Protein AF-A0A4P6KD27-F1 (afdb_monomer)

Secondary structure (DSSP, 8-state):
-HHHHHHHHH-S-EEEEEE-TTS-EEEEEEPPPP------------------------PPP-B----SPPTT--EEEEE-----PPPTTS-------TT--S---EEEEEETTT--EEEEE-B-

Solvent-accessible surface area (backbone atoms only — not comparable to full-atom values): 8599 Å² total; per-residue (Å²): 106,76,67,55,54,54,14,56,73,66,70,40,72,43,82,45,76,48,73,47,97,89,68,51,73,49,76,49,74,49,66,46,83,79,86,79,88,82,89,88,90,81,89,87,88,84,90,76,87,74,77,79,69,73,77,67,81,73,72,79,85,63,56,76,80,88,78,86,66,61,90,91,57,58,66,50,80,42,71,53,74,76,87,80,77,63,46,98,87,68,50,74,88,84,88,81,66,92,81,61,83,72,79,69,51,33,30,39,39,36,26,72,81,74,65,39,73,46,82,37,65,50,45,123

Radius of gyration: 24.42 Å; Cα contacts (8 Å, |Δi|>4): 137; chains: 1; bounding box: 51×56×42 Å

Mean predicted aligned error: 17.53 Å

Nearest PDB structures (foldseek):
  4k15-assembly1_A-2  TM=1.697E-01  e=4.032E+00  Listeria monocytogenes EGD-e

pLDDT: mean 76.5, std 18.31, range [34.47, 96.56]

Structure (mmCIF, N/CA/C/O backbone):
data_AF-A0A4P6KD27-F1
#
_entry.id   AF-A0A4P6KD27-F1
#
loop_
_atom_site.group_PDB
_atom_site.id
_atom_site.type_symbol
_atom_site.label_atom_id
_atom_site.label_alt_id
_atom_site.label_comp_id
_atom_site.label_asym_id
_atom_site.label_entity_id
_atom_site.label_seq_id
_atom_site.pdbx_PDB_ins_code
_atom_site.Cartn_x
_atom_site.Cartn_y
_atom_site.Cartn_z
_atom_site.occupancy
_atom_site.B_iso_or_equiv
_atom_site.auth_seq_id
_atom_site.auth_comp_id
_atom_site.auth_asym_id
_atom_site.auth_atom_id
_atom_site.pdbx_PDB_model_num
ATOM 1 N N . MET A 1 1 ? 39.893 17.675 -17.092 1.00 64.31 1 MET A N 1
ATOM 2 C CA . MET A 1 1 ? 39.807 16.274 -17.567 1.00 64.31 1 MET A CA 1
ATOM 3 C C . MET A 1 1 ? 38.551 16.118 -18.431 1.00 64.31 1 MET A C 1
ATOM 5 O O . MET A 1 1 ? 37.672 16.962 -18.313 1.00 64.31 1 MET A O 1
ATOM 9 N N . ILE A 1 2 ? 38.425 15.096 -19.290 1.00 77.81 2 ILE A N 1
ATOM 10 C CA . ILE A 1 2 ? 37.237 14.931 -20.166 1.00 77.81 2 ILE A CA 1
ATOM 11 C C . ILE A 1 2 ? 35.921 14.840 -19.371 1.00 77.81 2 ILE A C 1
ATOM 13 O O . ILE A 1 2 ? 34.918 15.445 -19.739 1.00 77.81 2 ILE A O 1
ATOM 17 N N . LEU A 1 3 ? 35.966 14.187 -18.208 1.00 79.94 3 LEU A N 1
ATOM 18 C CA . LEU A 1 3 ? 34.845 14.077 -17.274 1.00 79.94 3 LEU A CA 1
ATOM 19 C C . LEU A 1 3 ? 34.412 15.442 -16.708 1.00 79.94 3 LEU A C 1
ATOM 21 O O . LEU A 1 3 ? 33.220 15.671 -16.511 1.00 79.94 3 LEU A O 1
ATOM 25 N N . ASP A 1 4 ? 35.348 16.380 -16.509 1.00 73.38 4 ASP A N 1
ATOM 26 C CA . ASP A 1 4 ? 35.017 17.743 -16.064 1.00 73.38 4 ASP A CA 1
ATOM 27 C C . ASP A 1 4 ? 34.250 18.512 -17.155 1.00 73.38 4 ASP A C 1
ATOM 29 O O . ASP A 1 4 ? 33.350 19.283 -16.842 1.00 73.38 4 ASP A O 1
ATOM 33 N N . ALA A 1 5 ? 34.585 18.306 -18.435 1.00 74.12 5 ALA A N 1
ATOM 34 C CA . ALA A 1 5 ? 33.907 18.974 -19.547 1.00 74.12 5 ALA A CA 1
ATOM 35 C C . ALA A 1 5 ? 32.466 18.469 -19.713 1.00 74.12 5 ALA A C 1
ATOM 37 O O . ALA A 1 5 ? 31.541 19.269 -19.840 1.00 74.12 5 ALA A O 1
ATOM 38 N N . ILE A 1 6 ? 32.269 17.150 -19.627 1.00 75.50 6 ILE A N 1
ATOM 39 C CA . ILE A 1 6 ? 30.946 16.517 -19.720 1.00 75.50 6 ILE A CA 1
ATOM 40 C C . ILE A 1 6 ? 30.061 16.949 -18.544 1.00 75.50 6 ILE A C 1
ATOM 42 O O . ILE A 1 6 ? 28.918 17.361 -18.740 1.00 75.50 6 ILE A O 1
ATOM 46 N N . THR A 1 7 ? 30.591 16.915 -17.319 1.00 80.06 7 THR A N 1
ATOM 47 C CA . THR A 1 7 ? 29.837 17.348 -16.131 1.00 80.06 7 THR A CA 1
ATOM 48 C C . THR A 1 7 ? 29.545 18.849 -16.144 1.00 80.06 7 THR A C 1
ATOM 50 O O . THR A 1 7 ? 28.451 19.251 -15.752 1.00 80.06 7 THR A O 1
ATOM 53 N N . ALA A 1 8 ? 30.459 19.687 -16.647 1.00 75.44 8 ALA A N 1
ATOM 54 C CA . ALA A 1 8 ? 30.222 21.121 -16.820 1.00 75.44 8 ALA A CA 1
ATOM 55 C C . ALA A 1 8 ? 29.152 21.426 -17.880 1.00 75.44 8 ALA A C 1
ATOM 57 O O . ALA A 1 8 ? 28.344 22.328 -17.668 1.00 75.44 8 ALA A O 1
ATOM 58 N N . GLN A 1 9 ? 29.117 20.675 -18.986 1.00 71.44 9 GLN A N 1
ATOM 59 C CA . GLN A 1 9 ? 28.114 20.839 -20.042 1.00 71.44 9 GLN A CA 1
ATOM 60 C C . GLN A 1 9 ? 26.719 20.399 -19.585 1.00 71.44 9 GLN A C 1
ATOM 62 O O . GLN A 1 9 ? 25.737 21.086 -19.852 1.00 71.44 9 GLN A O 1
ATOM 67 N N . LEU A 1 10 ? 26.623 19.264 -18.892 1.00 78.56 10 LEU A N 1
ATOM 68 C CA . LEU A 1 10 ? 25.344 18.741 -18.410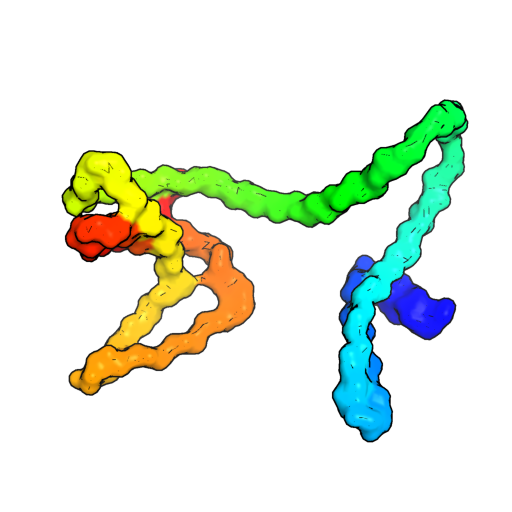 1.00 78.56 10 LEU A CA 1
ATOM 69 C C . LEU A 1 10 ? 24.842 19.482 -17.166 1.00 78.56 10 LEU A C 1
ATOM 71 O O . LEU A 1 10 ? 23.652 19.437 -16.862 1.00 78.56 10 LEU A O 1
ATOM 75 N N . GLY A 1 11 ? 25.737 20.134 -16.417 1.00 76.69 11 GLY A N 1
ATOM 76 C CA . GLY A 1 11 ? 25.406 20.817 -15.165 1.00 76.69 11 GLY A CA 1
ATOM 77 C C . GLY A 1 11 ? 24.861 19.882 -14.076 1.00 76.69 11 GLY A C 1
ATOM 78 O O . GLY A 1 11 ? 24.329 20.349 -13.070 1.00 76.69 11 GLY A O 1
ATOM 79 N N . GLN A 1 12 ? 24.980 18.565 -14.265 1.00 73.69 12 GLN A N 1
ATOM 80 C CA . GLN A 1 12 ? 24.431 17.519 -13.406 1.00 73.69 12 GLN A CA 1
ATOM 81 C C . GLN A 1 12 ? 25.486 16.433 -13.135 1.00 73.69 12 GLN A C 1
ATOM 83 O O . GLN A 1 12 ? 26.440 16.303 -13.907 1.00 73.69 12 GLN A O 1
ATOM 88 N N . PRO A 1 13 ? 25.350 15.658 -12.041 1.00 80.88 13 PRO A N 1
ATOM 89 C CA . PRO A 1 13 ? 26.245 14.538 -11.762 1.00 80.88 13 PRO A CA 1
ATOM 90 C C . PRO A 1 13 ? 26.147 13.455 -12.841 1.00 80.88 13 PRO A C 1
ATOM 92 O O . PRO A 1 13 ? 25.051 13.140 -13.304 1.00 80.88 13 PRO A O 1
ATOM 95 N N . VAL A 1 14 ? 27.280 12.850 -13.193 1.00 82.50 14 VAL A N 1
ATOM 96 C CA . VAL A 1 14 ? 27.366 11.790 -14.208 1.00 82.50 14 VAL A CA 1
ATOM 97 C C . VAL A 1 14 ? 27.871 10.503 -13.560 1.00 82.50 14 VAL A C 1
ATOM 99 O O . VAL A 1 14 ? 28.890 10.520 -12.869 1.00 82.50 14 VAL A O 1
ATOM 102 N N . LYS A 1 15 ? 27.167 9.386 -13.791 1.00 89.69 15 LYS A N 1
ATOM 103 C CA . LYS A 1 15 ? 27.616 8.041 -13.400 1.00 89.69 15 LYS A CA 1
ATOM 104 C C . LYS A 1 15 ? 28.618 7.530 -14.432 1.00 89.69 15 LYS A C 1
ATOM 106 O O . LYS A 1 15 ? 28.288 7.433 -15.611 1.00 89.69 15 LYS A O 1
ATOM 111 N N . VAL A 1 16 ? 29.810 7.173 -13.975 1.00 86.56 16 VAL A N 1
ATOM 112 C CA . VAL A 1 16 ? 30.865 6.566 -14.784 1.00 86.56 16 VAL A CA 1
ATOM 113 C C . VAL A 1 16 ? 30.937 5.093 -14.420 1.00 86.56 16 VAL A C 1
ATOM 115 O O . VAL A 1 16 ? 31.027 4.746 -13.244 1.00 86.56 16 VAL A O 1
ATOM 118 N N . VAL A 1 17 ? 30.866 4.233 -15.431 1.00 90.00 17 VAL A N 1
ATOM 119 C CA . VAL A 1 17 ? 31.048 2.789 -15.281 1.00 90.00 17 VAL A CA 1
ATOM 120 C C . VAL A 1 17 ? 32.216 2.396 -16.166 1.00 90.00 17 VAL A C 1
ATOM 122 O O . VAL A 1 17 ? 32.186 2.651 -17.369 1.00 90.00 17 VAL A O 1
ATOM 125 N N . VAL A 1 18 ? 33.241 1.810 -15.560 1.00 90.19 18 VAL A N 1
ATOM 126 C CA . VAL A 1 18 ? 34.405 1.268 -16.258 1.00 90.19 18 VAL A CA 1
ATOM 127 C C . VAL A 1 18 ? 34.367 -0.237 -16.095 1.00 90.19 18 VAL A C 1
ATOM 129 O O . VAL A 1 18 ? 34.281 -0.735 -14.976 1.00 90.19 18 VAL A O 1
ATOM 132 N N . THR A 1 19 ? 34.418 -0.944 -17.214 1.00 89.19 19 THR A N 1
ATOM 133 C CA . THR A 1 19 ? 34.558 -2.397 -17.238 1.00 89.19 19 THR A CA 1
ATOM 134 C C . THR A 1 19 ? 35.936 -2.716 -17.786 1.00 89.19 19 THR A C 1
ATOM 136 O O . THR A 1 19 ? 36.278 -2.280 -18.886 1.00 89.19 19 THR A O 1
ATOM 139 N N . GLU A 1 20 ? 36.730 -3.434 -17.005 1.00 93.75 20 GLU A N 1
ATOM 140 C CA . GLU A 1 20 ? 38.052 -3.895 -17.407 1.00 93.75 20 GLU A CA 1
ATOM 141 C C . GLU A 1 20 ? 37.964 -5.209 -18.190 1.00 93.75 20 GLU A C 1
ATOM 143 O O . GLU A 1 20 ? 36.933 -5.886 -18.223 1.00 93.75 20 GLU A O 1
ATOM 148 N N . CYS A 1 21 ? 39.052 -5.558 -18.874 1.00 85.94 21 CYS A N 1
ATOM 149 C CA . CYS A 1 21 ? 39.116 -6.713 -19.771 1.00 85.94 21 CYS A CA 1
ATOM 150 C C . CYS A 1 21 ? 38.886 -8.050 -19.045 1.00 85.94 21 CYS A C 1
ATOM 152 O O . CYS A 1 21 ? 38.495 -9.031 -19.671 1.00 85.94 21 CYS A O 1
ATOM 154 N N . ASP A 1 22 ? 39.149 -8.084 -17.739 1.00 80.00 22 ASP A N 1
ATOM 155 C CA . ASP A 1 22 ? 38.937 -9.225 -16.847 1.00 80.00 22 ASP A CA 1
ATOM 156 C C . ASP A 1 22 ? 37.491 -9.315 -16.315 1.00 80.00 22 ASP A C 1
ATOM 158 O O . ASP A 1 22 ? 37.154 -10.239 -15.576 1.00 80.00 22 ASP A O 1
ATOM 162 N N . GLY A 1 23 ? 36.622 -8.378 -16.711 1.00 77.88 23 GLY A N 1
ATOM 163 C CA . GLY A 1 23 ? 35.231 -8.295 -16.278 1.00 77.88 23 GLY A CA 1
ATOM 164 C C . GLY A 1 23 ? 35.022 -7.521 -14.976 1.00 77.88 23 GLY A C 1
ATOM 165 O O . GLY A 1 23 ? 33.877 -7.388 -14.538 1.00 77.88 23 GLY A O 1
ATOM 166 N N . THR A 1 24 ? 36.076 -6.976 -14.365 1.00 77.44 24 THR A N 1
ATOM 167 C CA . THR A 1 24 ? 35.958 -6.142 -13.166 1.00 77.44 24 THR A CA 1
ATOM 168 C C . THR A 1 24 ? 35.239 -4.837 -13.501 1.00 77.44 24 THR A C 1
ATOM 170 O O . THR A 1 24 ? 35.518 -4.193 -14.514 1.00 77.44 24 THR A O 1
ATOM 173 N N . VAL A 1 25 ? 34.283 -4.435 -12.656 1.00 83.19 25 VAL A N 1
ATOM 174 C CA . VAL A 1 25 ? 33.486 -3.217 -12.864 1.00 83.19 25 VAL A CA 1
ATOM 175 C C . VAL A 1 25 ? 33.733 -2.212 -11.750 1.00 83.19 25 VAL A C 1
ATOM 177 O O . VAL A 1 25 ? 33.428 -2.466 -10.585 1.00 83.19 25 VAL A O 1
ATOM 180 N N . TYR A 1 26 ? 34.190 -1.024 -12.135 1.00 84.25 26 TYR A N 1
ATOM 181 C CA . TYR A 1 26 ? 34.331 0.130 -11.256 1.00 84.25 26 TYR A CA 1
ATOM 182 C C . TYR A 1 26 ? 33.247 1.155 -11.559 1.00 84.25 26 TYR A C 1
ATOM 184 O O . TYR A 1 26 ? 32.963 1.476 -12.713 1.00 84.25 26 TYR A O 1
ATOM 192 N N . THR A 1 27 ? 32.620 1.670 -10.505 1.00 87.44 27 THR A N 1
ATOM 193 C CA . THR A 1 27 ? 31.581 2.695 -10.614 1.00 87.44 27 THR A CA 1
ATOM 194 C C . THR A 1 27 ? 31.956 3.897 -9.769 1.00 87.44 27 THR A C 1
ATOM 196 O O . THR A 1 27 ? 32.244 3.746 -8.584 1.00 87.44 27 THR A O 1
ATOM 199 N N . ASP A 1 28 ? 31.879 5.082 -10.365 1.00 83.44 28 ASP A N 1
ATOM 200 C CA . ASP A 1 28 ? 32.052 6.354 -9.666 1.00 83.44 28 ASP A CA 1
ATOM 201 C C . ASP A 1 28 ? 31.021 7.389 -10.149 1.00 83.44 28 ASP A C 1
ATOM 203 O O . ASP A 1 28 ? 30.390 7.233 -11.202 1.00 83.44 28 ASP A O 1
ATOM 207 N N . ILE A 1 29 ? 30.806 8.444 -9.366 1.00 86.88 29 ILE A N 1
ATOM 208 C CA . ILE A 1 29 ? 29.911 9.556 -9.695 1.00 86.88 29 ILE A CA 1
ATOM 209 C C . ILE A 1 29 ? 30.710 10.857 -9.667 1.00 86.88 29 ILE A C 1
ATOM 211 O O . ILE A 1 29 ? 31.135 11.324 -8.611 1.00 86.88 29 ILE A O 1
ATOM 215 N N . VAL A 1 30 ? 30.843 11.493 -10.832 1.00 83.88 30 VAL A N 1
ATOM 216 C CA . VAL A 1 30 ? 31.570 12.760 -10.977 1.00 83.88 30 VAL A CA 1
ATOM 217 C C . VAL A 1 30 ? 30.591 13.931 -10.920 1.00 83.88 30 VAL A C 1
ATOM 219 O O . VAL A 1 30 ? 29.567 13.943 -11.608 1.00 83.88 30 VAL A O 1
ATOM 222 N N . PHE A 1 31 ? 30.913 14.939 -10.108 1.00 81.62 31 PHE A N 1
ATOM 223 C CA . PHE A 1 31 ? 30.096 16.139 -9.917 1.00 81.62 31 PHE A CA 1
ATOM 224 C C . PHE A 1 31 ? 30.674 17.345 -10.675 1.00 81.62 31 PHE A C 1
ATOM 226 O O . PHE A 1 31 ? 31.896 17.505 -10.716 1.00 81.62 31 PHE A O 1
ATOM 233 N N . PRO A 1 32 ? 29.830 18.251 -11.208 1.00 80.06 32 PRO A N 1
ATOM 234 C CA . PRO A 1 32 ? 30.307 19.505 -11.782 1.00 80.06 32 PRO A CA 1
ATOM 235 C C . PRO A 1 32 ? 31.001 20.364 -10.718 1.00 80.06 32 PRO A C 1
ATOM 237 O O . PRO A 1 32 ? 30.500 20.537 -9.602 1.00 80.06 32 PRO A O 1
ATOM 240 N N . ARG A 1 33 ? 32.153 20.946 -11.069 1.00 71.75 33 ARG A N 1
ATOM 241 C CA . ARG A 1 33 ? 32.898 21.835 -10.167 1.00 71.75 33 ARG A CA 1
ATOM 242 C C . ARG A 1 33 ? 32.112 23.124 -9.924 1.00 71.75 33 ARG A C 1
ATOM 244 O O . ARG A 1 33 ? 31.770 23.848 -10.858 1.00 71.75 33 ARG A O 1
ATOM 251 N N . ARG A 1 34 ? 31.847 23.441 -8.656 1.00 59.53 34 ARG A N 1
ATOM 252 C CA . ARG A 1 34 ? 31.162 24.679 -8.260 1.00 59.53 34 ARG A CA 1
ATOM 253 C C . ARG A 1 34 ? 32.146 25.850 -8.367 1.00 59.53 34 ARG A C 1
ATOM 255 O O . ARG A 1 34 ? 33.180 25.830 -7.709 1.00 59.53 34 ARG A O 1
ATOM 262 N N . ARG A 1 35 ? 31.844 26.867 -9.185 1.00 50.00 35 ARG A N 1
ATOM 263 C CA . ARG A 1 35 ? 32.615 28.123 -9.195 1.00 50.00 35 ARG A CA 1
ATOM 264 C C . ARG A 1 35 ? 32.346 28.867 -7.884 1.00 50.00 35 ARG A C 1
ATOM 266 O O . ARG A 1 35 ? 31.221 29.298 -7.644 1.00 50.00 35 ARG A O 1
ATOM 273 N N . THR A 1 36 ? 33.357 28.961 -7.029 1.00 42.41 36 THR A N 1
ATOM 274 C CA . THR A 1 36 ? 33.303 29.715 -5.771 1.00 42.41 36 THR A CA 1
ATOM 275 C C . THR A 1 36 ? 33.679 31.167 -6.046 1.00 42.41 36 THR A C 1
ATOM 277 O O . THR A 1 36 ? 34.805 31.442 -6.444 1.00 42.41 36 THR A O 1
ATOM 280 N N . THR A 1 37 ? 32.762 32.103 -5.819 1.00 39.28 37 THR A N 1
ATOM 281 C CA . THR A 1 37 ? 33.109 33.505 -5.547 1.00 39.28 37 THR A CA 1
ATOM 282 C C . THR A 1 37 ? 33.486 33.621 -4.067 1.00 39.28 37 THR A C 1
ATOM 284 O O . THR A 1 37 ? 32.712 33.193 -3.213 1.00 39.28 37 THR A O 1
ATOM 287 N N . ALA A 1 38 ? 34.664 34.163 -3.763 1.00 38.22 38 ALA A N 1
ATOM 288 C CA . ALA A 1 38 ? 35.161 34.462 -2.409 1.00 38.22 38 ALA A CA 1
ATOM 289 C C . ALA A 1 38 ? 35.537 35.967 -2.329 1.00 38.22 38 ALA A C 1
ATOM 291 O O . ALA A 1 38 ? 35.587 36.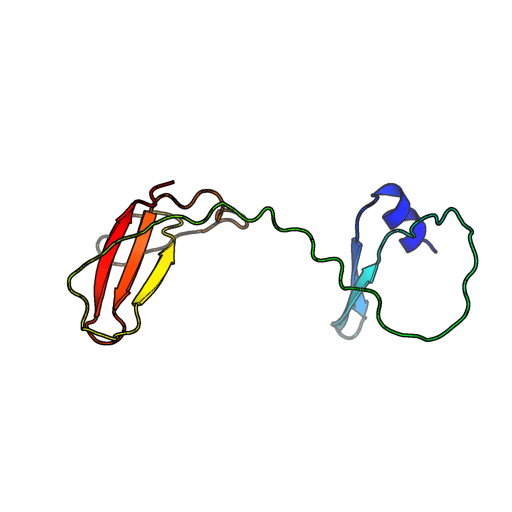573 -3.404 1.00 38.22 38 ALA A O 1
ATOM 292 N N . PRO A 1 39 ? 35.870 36.578 -1.159 1.00 49.25 39 PRO A N 1
ATOM 293 C CA . PRO A 1 39 ? 36.027 36.006 0.196 1.00 49.25 39 PRO A CA 1
ATOM 294 C C . PRO A 1 39 ? 35.489 36.881 1.371 1.00 49.25 39 PRO A C 1
ATOM 296 O O . PRO A 1 39 ? 35.260 38.075 1.221 1.00 49.25 39 PRO A O 1
ATOM 299 N N . ALA A 1 40 ? 35.382 36.308 2.579 1.00 34.47 40 ALA A N 1
ATOM 300 C CA . ALA A 1 40 ? 35.627 37.018 3.845 1.00 34.47 40 ALA A CA 1
ATOM 301 C C . ALA A 1 40 ? 36.081 36.019 4.928 1.00 34.47 40 ALA A C 1
ATOM 303 O O . ALA A 1 40 ? 35.666 34.862 4.942 1.00 34.47 40 ALA A O 1
ATOM 304 N N . GLU A 1 41 ? 36.991 36.483 5.773 1.00 43.72 41 GLU A N 1
ATOM 305 C CA . GLU A 1 41 ? 38.004 35.749 6.530 1.00 43.72 41 GLU A CA 1
ATOM 306 C C . GLU A 1 41 ? 37.598 35.577 8.006 1.00 43.72 41 GLU A C 1
ATOM 308 O O . GLU A 1 41 ? 37.308 36.567 8.668 1.00 43.72 41 GLU A O 1
ATOM 313 N N . VAL A 1 42 ? 37.594 34.341 8.533 1.00 36.56 42 VAL A N 1
ATOM 314 C CA . VAL A 1 42 ? 37.666 34.034 9.982 1.00 36.56 42 VAL A CA 1
ATOM 315 C C . VAL A 1 42 ? 38.400 32.686 10.160 1.00 36.56 42 VAL A C 1
ATOM 317 O O . VAL A 1 42 ? 38.013 31.718 9.498 1.00 36.56 42 VAL A O 1
ATOM 320 N N . PRO A 1 43 ? 39.452 32.571 11.001 1.00 40.94 43 PRO A N 1
ATOM 321 C CA . PRO A 1 43 ? 40.292 31.374 11.040 1.00 40.94 43 PRO A CA 1
ATOM 322 C C . PRO A 1 43 ? 39.853 30.285 12.050 1.00 40.94 43 PRO A C 1
ATOM 324 O O . PRO A 1 43 ? 39.593 30.561 13.215 1.00 40.94 43 PRO A O 1
ATOM 327 N N . ALA A 1 44 ? 39.884 29.043 11.539 1.00 40.72 44 ALA A N 1
ATOM 328 C CA . ALA A 1 44 ? 40.188 27.721 12.130 1.00 40.72 44 ALA A CA 1
ATOM 329 C C . ALA A 1 44 ? 39.386 27.133 13.323 1.00 40.72 44 ALA A C 1
ATOM 331 O O . ALA A 1 44 ? 39.660 27.440 14.477 1.00 40.72 44 ALA A O 1
ATOM 332 N N . GLN A 1 45 ? 38.559 26.103 13.056 1.00 43.72 45 GLN A N 1
ATOM 333 C CA . GLN A 1 45 ? 38.883 24.661 13.233 1.00 43.72 45 GLN A CA 1
ATOM 334 C C . GLN A 1 45 ? 37.810 23.743 12.561 1.00 43.72 45 GLN A C 1
ATOM 336 O O . GLN A 1 45 ? 36.728 24.234 12.243 1.00 43.72 45 GLN A O 1
ATOM 341 N N . PRO A 1 46 ? 38.114 22.461 12.229 1.00 46.22 46 PRO A N 1
ATOM 342 C CA . PRO A 1 46 ? 37.613 21.806 11.007 1.00 46.22 46 PRO A CA 1
ATOM 343 C C . PRO A 1 46 ? 36.632 20.615 11.177 1.00 46.22 46 PRO A C 1
ATOM 345 O O . PRO A 1 46 ? 36.584 19.970 12.218 1.00 46.22 46 PRO A O 1
ATOM 348 N N . THR A 1 47 ? 35.986 20.255 10.048 1.00 39.19 47 THR A N 1
ATOM 349 C CA . THR A 1 47 ? 35.157 19.054 9.721 1.00 39.19 47 THR A CA 1
ATOM 350 C C . THR A 1 47 ? 33.690 19.111 10.193 1.00 39.19 47 THR A C 1
ATOM 352 O O . THR A 1 47 ? 33.419 19.338 11.357 1.00 39.19 47 THR A O 1
ATOM 355 N N . LEU A 1 48 ? 32.648 18.981 9.360 1.00 43.09 48 LEU A N 1
ATOM 356 C CA . LEU A 1 48 ? 32.426 18.219 8.121 1.00 43.09 48 LEU A CA 1
ATOM 357 C C . LEU A 1 48 ? 31.560 19.033 7.128 1.00 43.09 48 LEU A C 1
ATOM 359 O O . LEU A 1 48 ? 30.694 19.789 7.573 1.00 43.09 48 LEU A O 1
ATOM 363 N N . PRO A 1 49 ? 31.699 18.864 5.796 1.00 39.81 49 PRO A N 1
ATOM 364 C CA . PRO A 1 49 ? 30.732 19.417 4.857 1.00 39.81 49 PRO A CA 1
ATOM 365 C C . PRO A 1 49 ? 29.383 18.737 5.089 1.00 39.81 49 PRO A C 1
ATOM 367 O O . PRO A 1 49 ? 29.210 17.538 4.863 1.00 39.81 49 PRO A O 1
ATOM 370 N N . SER A 1 50 ? 28.431 19.529 5.570 1.00 46.75 50 SER A N 1
ATOM 371 C CA . SER A 1 50 ? 27.035 19.164 5.722 1.00 46.75 50 SER A CA 1
ATOM 372 C C . SER A 1 50 ? 26.540 18.526 4.427 1.00 46.75 50 SER A C 1
ATOM 374 O O . SER A 1 50 ? 26.488 19.147 3.362 1.00 46.75 50 SER A O 1
ATOM 376 N N . ARG A 1 51 ? 26.213 17.234 4.535 1.00 48.81 51 ARG A N 1
ATOM 377 C CA . ARG A 1 51 ? 25.454 16.455 3.561 1.00 48.81 51 ARG A CA 1
ATOM 378 C C . ARG A 1 51 ? 24.346 17.362 3.040 1.00 48.81 51 ARG A C 1
ATOM 380 O O . ARG A 1 51 ? 23.419 17.667 3.784 1.00 48.81 51 ARG A O 1
ATOM 387 N N . ARG A 1 52 ? 24.456 17.825 1.789 1.00 47.31 52 ARG A N 1
ATOM 388 C CA . ARG A 1 52 ? 23.349 18.476 1.085 1.00 47.31 52 ARG A CA 1
ATOM 389 C C . ARG A 1 52 ? 22.227 17.450 1.029 1.00 47.31 52 ARG A C 1
ATOM 391 O O . ARG A 1 52 ? 22.169 16.633 0.113 1.00 47.31 52 ARG A O 1
ATOM 398 N N . GLN A 1 53 ? 21.376 17.459 2.049 1.00 46.78 53 GLN A N 1
ATOM 399 C CA . GLN A 1 53 ? 20.045 16.902 1.985 1.00 46.78 53 GLN A CA 1
ATOM 400 C C . GLN A 1 53 ? 19.418 17.597 0.786 1.00 46.78 53 GLN A C 1
ATOM 402 O O . GLN A 1 53 ? 19.101 18.783 0.826 1.00 46.78 53 GLN A O 1
ATOM 407 N N . ARG A 1 54 ? 19.341 16.871 -0.332 1.00 46.78 54 ARG A N 1
ATOM 408 C CA . ARG A 1 54 ? 18.354 17.140 -1.367 1.00 46.78 54 ARG A CA 1
ATOM 409 C C . ARG A 1 54 ? 17.062 17.284 -0.574 1.00 46.78 54 ARG A C 1
ATOM 411 O O . ARG A 1 54 ? 16.637 16.304 0.031 1.00 46.78 54 ARG A O 1
ATOM 418 N N . ALA A 1 55 ? 16.559 18.509 -0.446 1.00 45.62 55 ALA A N 1
ATOM 419 C CA . ALA A 1 55 ? 15.290 18.755 0.205 1.00 45.62 55 ALA A CA 1
ATOM 420 C C . ALA A 1 55 ? 14.277 17.981 -0.632 1.00 45.62 55 ALA A C 1
ATOM 422 O O . ALA A 1 55 ? 13.866 18.430 -1.700 1.00 45.62 55 ALA A O 1
ATOM 423 N N . ALA A 1 56 ? 13.987 16.746 -0.219 1.00 53.41 56 ALA A N 1
ATOM 424 C CA . ALA A 1 56 ? 12.783 16.079 -0.636 1.00 53.41 56 ALA A CA 1
ATOM 425 C C . ALA A 1 56 ? 11.703 17.089 -0.280 1.00 53.41 56 ALA A C 1
ATOM 427 O O . ALA A 1 56 ? 11.618 17.504 0.876 1.00 53.41 56 ALA A O 1
ATOM 428 N N . THR A 1 57 ? 10.979 17.582 -1.279 1.00 50.16 57 THR A N 1
ATOM 429 C CA . THR A 1 57 ? 9.716 18.267 -1.044 1.00 50.16 57 THR A CA 1
ATOM 430 C C . THR A 1 57 ? 8.908 17.322 -0.175 1.00 50.16 57 THR A C 1
ATOM 432 O O . THR A 1 57 ? 8.402 16.313 -0.665 1.00 50.16 57 THR A O 1
ATOM 435 N N . ALA A 1 58 ? 8.923 17.574 1.133 1.00 58.38 58 ALA A N 1
ATOM 436 C CA . ALA A 1 58 ? 8.202 16.774 2.092 1.00 58.38 58 ALA A CA 1
ATOM 437 C C . ALA A 1 58 ? 6.737 16.972 1.731 1.00 58.38 58 ALA A C 1
ATOM 439 O O . ALA A 1 58 ? 6.216 18.086 1.814 1.00 58.38 58 ALA A O 1
ATOM 440 N N . LEU A 1 59 ? 6.110 15.916 1.215 1.00 62.88 59 LEU A N 1
ATOM 441 C CA . LEU A 1 59 ? 4.671 15.925 1.021 1.00 62.88 59 LEU A CA 1
ATOM 442 C C . LEU A 1 59 ? 4.038 16.191 2.396 1.00 62.88 59 LEU A C 1
ATOM 444 O O . LEU A 1 59 ? 4.545 15.669 3.395 1.00 62.88 59 LEU A O 1
ATOM 448 N N . PRO A 1 60 ? 2.979 17.015 2.470 1.00 65.88 60 PRO A N 1
ATOM 449 C CA . PRO A 1 60 ? 2.293 17.243 3.732 1.00 65.88 60 PRO A CA 1
ATOM 450 C C . PRO A 1 60 ? 1.828 15.897 4.311 1.00 65.88 60 PRO A C 1
ATOM 452 O O . PRO A 1 60 ? 1.482 14.993 3.538 1.00 65.88 60 PRO A O 1
ATOM 455 N N . PRO A 1 61 ? 1.851 15.737 5.645 1.00 71.38 61 PRO A N 1
ATOM 456 C CA . PRO A 1 61 ? 1.389 14.512 6.279 1.00 71.38 61 PRO A CA 1
ATOM 457 C C . PRO A 1 61 ? -0.079 14.268 5.921 1.00 71.38 61 PRO A C 1
ATOM 459 O O . PRO A 1 61 ? -0.874 15.201 5.846 1.00 71.38 61 PRO A O 1
ATOM 462 N N . VAL A 1 62 ? -0.427 13.005 5.699 1.00 77.25 62 VAL A N 1
ATOM 463 C CA . VAL A 1 62 ? -1.793 12.567 5.401 1.00 77.25 62 VAL A CA 1
ATOM 464 C C . VAL A 1 62 ? -2.344 11.882 6.644 1.00 77.25 62 VAL A C 1
ATOM 466 O O . VAL A 1 62 ? -1.674 11.018 7.213 1.00 77.25 62 VAL A O 1
ATOM 469 N N . SER A 1 63 ? -3.556 12.255 7.056 1.00 82.69 63 SER A N 1
ATOM 470 C CA . SER A 1 63 ? -4.246 11.583 8.158 1.00 82.69 63 SER A CA 1
ATOM 471 C C . SER A 1 63 ? -4.964 10.330 7.668 1.00 82.69 63 SER A C 1
ATOM 473 O O . SER A 1 63 ? -5.564 10.313 6.590 1.00 82.69 63 SER A O 1
ATOM 475 N N . VAL A 1 64 ? -4.887 9.269 8.469 1.00 87.19 64 VAL A N 1
ATOM 476 C CA . VAL A 1 64 ? -5.393 7.940 8.134 1.00 87.19 64 VAL A CA 1
ATOM 477 C C . VAL A 1 64 ? -5.970 7.314 9.394 1.00 87.19 64 VAL A C 1
ATOM 479 O O . VAL A 1 64 ? -5.395 7.432 10.474 1.00 87.19 64 VAL A O 1
ATOM 482 N N . THR A 1 65 ? -7.114 6.648 9.277 1.00 90.56 65 THR A N 1
ATOM 483 C CA . THR A 1 65 ? -7.771 5.985 10.408 1.00 90.56 65 THR A CA 1
ATOM 484 C C . THR A 1 65 ? -8.290 4.627 9.969 1.00 90.56 65 THR A C 1
ATOM 486 O O . THR A 1 65 ? -8.895 4.516 8.907 1.00 90.56 65 THR A O 1
ATOM 489 N N . GLY A 1 66 ? -8.062 3.611 10.798 1.00 89.62 66 GLY A N 1
ATOM 490 C CA . GLY A 1 66 ? -8.602 2.267 10.626 1.00 89.62 66 GLY A CA 1
ATOM 491 C C . GLY A 1 66 ? -8.974 1.650 11.971 1.00 89.62 66 GLY A C 1
ATOM 492 O O . GLY A 1 66 ? -8.642 2.188 13.028 1.00 89.62 66 GLY A O 1
ATOM 493 N N . SER A 1 67 ? -9.692 0.536 11.934 1.00 93.50 67 SER A N 1
ATOM 494 C CA . SER A 1 67 ? -10.270 -0.129 13.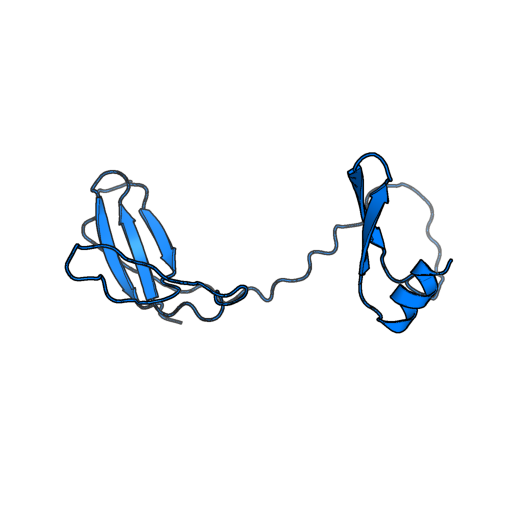107 1.00 93.50 67 SER A CA 1
ATOM 495 C C . SER A 1 67 ? -10.087 -1.652 13.060 1.00 93.50 67 SER A C 1
ATOM 497 O O . SER A 1 67 ? -9.556 -2.197 12.098 1.00 93.50 67 SER A O 1
ATOM 499 N N . GLY A 1 68 ? -10.504 -2.360 14.115 1.00 93.44 68 GLY A N 1
ATOM 500 C CA . GLY A 1 68 ? -10.394 -3.828 14.177 1.00 93.44 68 GLY A CA 1
ATOM 501 C C . GLY A 1 68 ? -8.985 -4.353 14.481 1.00 93.44 68 GLY A C 1
ATOM 502 O O . GLY A 1 68 ? -8.734 -5.548 14.337 1.00 93.44 68 GLY A O 1
ATOM 503 N N . PHE A 1 69 ? -8.082 -3.466 14.902 1.00 95.75 69 PHE A N 1
ATOM 504 C CA . PHE A 1 69 ? -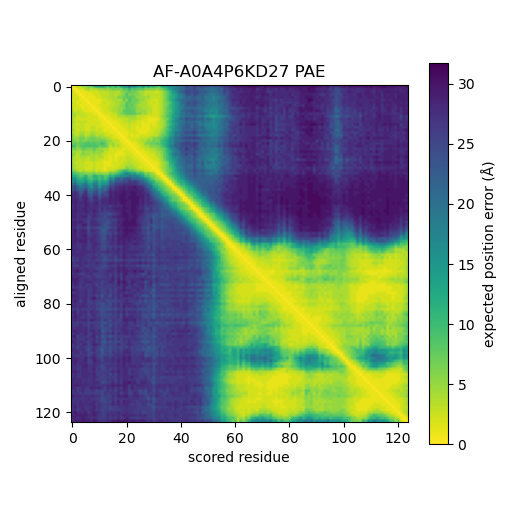6.748 -3.803 15.386 1.00 95.75 69 PHE A CA 1
ATOM 505 C C . PHE A 1 69 ? -6.764 -4.130 16.883 1.00 95.75 69 PHE A C 1
ATOM 507 O O . PHE A 1 69 ? -7.602 -3.626 17.638 1.00 95.75 69 PHE A O 1
ATOM 514 N N . LEU A 1 70 ? -5.813 -4.948 17.323 1.00 95.31 70 LEU A N 1
ATOM 515 C CA . LEU A 1 70 ? -5.559 -5.192 18.738 1.00 95.31 70 LEU A CA 1
ATOM 516 C C . LEU A 1 70 ? -4.893 -3.975 19.388 1.00 95.31 70 LEU A C 1
ATOM 518 O O . LEU A 1 70 ? -4.057 -3.293 18.795 1.00 95.31 70 LEU A O 1
ATOM 522 N N . ALA A 1 71 ? -5.242 -3.712 20.647 1.00 94.50 71 ALA A N 1
ATOM 523 C CA . ALA A 1 71 ? -4.636 -2.624 21.401 1.00 94.50 71 ALA A CA 1
ATOM 524 C C . ALA A 1 71 ? -3.118 -2.836 21.536 1.00 94.50 71 ALA A C 1
ATOM 526 O O . ALA A 1 71 ? -2.669 -3.875 22.016 1.00 94.50 71 ALA A O 1
ATOM 527 N N . GLY A 1 72 ? -2.339 -1.833 21.123 1.00 92.25 72 GLY A N 1
ATOM 528 C CA . GLY A 1 72 ? -0.877 -1.866 21.184 1.00 92.25 72 GLY A CA 1
ATOM 529 C C . GLY A 1 72 ? -0.201 -2.701 20.094 1.00 92.25 72 GLY A C 1
ATOM 530 O O . GLY A 1 72 ? 1.016 -2.864 20.155 1.00 92.25 72 GLY A O 1
ATOM 531 N N . GLU A 1 73 ? -0.938 -3.226 19.109 1.00 96.38 73 GLU A N 1
ATOM 532 C CA . GLU A 1 73 ? -0.297 -3.938 18.005 1.00 96.38 73 GLU A CA 1
ATOM 533 C C . GLU A 1 73 ? 0.415 -2.998 17.025 1.00 96.38 73 GLU A C 1
ATOM 535 O O . GLU A 1 73 ? 0.051 -1.834 16.848 1.00 96.38 73 GLU A O 1
ATOM 540 N N . GLU A 1 74 ? 1.437 -3.535 16.360 1.00 95.31 74 GLU A N 1
ATOM 541 C CA . GLU A 1 74 ? 2.108 -2.863 15.252 1.00 95.31 74 GLU A CA 1
ATOM 542 C C . GLU A 1 74 ? 1.228 -2.942 13.994 1.00 95.31 74 GLU A C 1
ATOM 544 O O . GLU A 1 74 ? 0.824 -4.033 13.578 1.00 95.31 74 GLU A O 1
ATOM 549 N N . VAL A 1 75 ? 0.957 -1.789 13.374 1.00 94.94 75 VAL A N 1
ATOM 550 C CA . VAL A 1 75 ? 0.186 -1.686 12.128 1.00 94.94 75 VAL A CA 1
ATOM 551 C C . VAL A 1 75 ? 1.090 -1.149 11.022 1.00 94.94 75 VAL A C 1
ATOM 553 O O . VAL A 1 75 ? 1.548 -0.007 11.080 1.00 94.94 75 VAL A O 1
ATOM 556 N N . ALA A 1 76 ? 1.339 -1.965 9.999 1.00 93.31 76 ALA A N 1
ATOM 557 C CA . ALA A 1 76 ? 2.054 -1.525 8.808 1.00 93.31 76 ALA A CA 1
ATO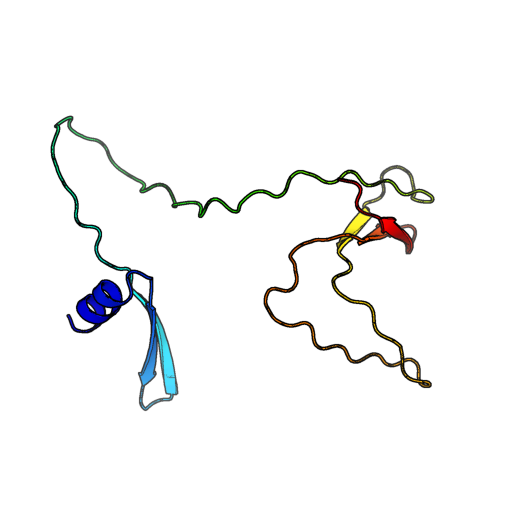M 558 C C . ALA A 1 76 ? 1.139 -0.656 7.933 1.00 93.31 76 ALA A C 1
ATOM 560 O O . ALA A 1 76 ? -0.018 -1.005 7.701 1.00 93.31 76 ALA A O 1
ATOM 561 N N . VAL A 1 77 ? 1.670 0.459 7.427 1.00 90.44 77 VAL A N 1
ATOM 562 C CA . VAL A 1 77 ? 0.968 1.385 6.525 1.00 90.44 77 VAL A CA 1
ATOM 563 C C . VAL A 1 77 ? 1.615 1.299 5.147 1.00 90.44 77 VAL A C 1
ATOM 565 O O . VAL A 1 77 ? 2.735 1.772 4.953 1.00 90.44 77 VAL A O 1
ATOM 568 N N . ALA A 1 78 ? 0.926 0.683 4.191 1.00 90.19 78 ALA A N 1
ATOM 569 C CA . ALA A 1 78 ? 1.446 0.429 2.853 1.00 90.19 78 ALA A CA 1
ATOM 570 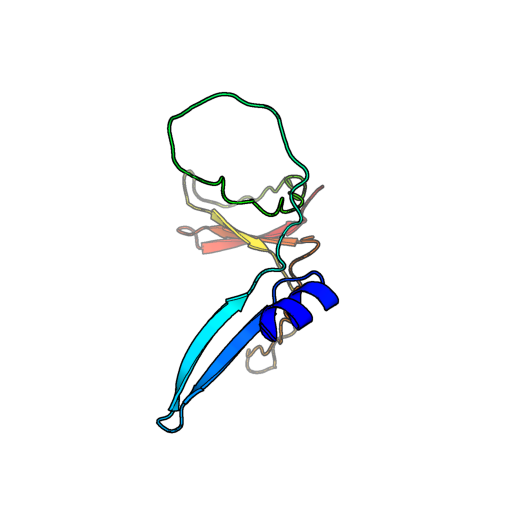C C . ALA A 1 78 ? 0.654 1.218 1.796 1.00 90.19 78 ALA A C 1
ATOM 572 O O . ALA A 1 78 ? -0.561 1.058 1.712 1.00 90.19 78 ALA A O 1
ATOM 573 N N . PRO A 1 79 ? 1.292 2.059 0.965 1.00 87.81 79 PRO A N 1
ATOM 574 C CA . PRO A 1 79 ? 0.596 2.731 -0.124 1.00 87.81 79 PRO A CA 1
ATOM 575 C C . PRO A 1 79 ? 0.192 1.761 -1.224 1.00 87.81 79 PRO A C 1
ATOM 577 O O . PRO A 1 79 ? 0.997 0.954 -1.689 1.00 87.81 79 PRO A O 1
ATOM 580 N N . ILE A 1 80 ? -1.049 1.895 -1.685 1.00 87.88 80 ILE A N 1
ATOM 581 C CA . ILE A 1 80 ? -1.506 1.207 -2.885 1.00 87.88 80 ILE A CA 1
ATOM 582 C C . ILE A 1 80 ? -1.033 2.023 -4.081 1.00 87.88 80 ILE A C 1
ATOM 584 O O . ILE A 1 80 ? -1.509 3.126 -4.344 1.00 87.88 80 ILE A O 1
ATOM 588 N N . VAL A 1 81 ? -0.044 1.479 -4.782 1.00 84.88 81 VAL A N 1
ATOM 589 C CA . VAL A 1 81 ? 0.580 2.125 -5.946 1.00 84.88 81 VAL A CA 1
ATOM 590 C C . VAL A 1 81 ? -0.083 1.732 -7.267 1.00 84.88 81 VAL A C 1
ATOM 592 O O . VAL A 1 81 ? 0.100 2.421 -8.266 1.00 84.88 81 VAL A O 1
ATOM 595 N N . ALA A 1 82 ? -0.847 0.635 -7.281 1.00 83.75 82 ALA A N 1
ATOM 596 C CA . ALA A 1 82 ? -1.609 0.159 -8.430 1.00 83.75 82 ALA A CA 1
ATOM 597 C C . ALA A 1 82 ? -2.689 -0.846 -7.997 1.00 83.75 82 ALA A C 1
ATOM 599 O O . ALA A 1 82 ? -2.531 -1.538 -6.993 1.00 83.75 82 ALA A O 1
ATOM 600 N N . HIS A 1 83 ? -3.734 -0.970 -8.815 1.00 87.50 83 HIS A N 1
ATOM 601 C CA . HIS A 1 83 ? -4.714 -2.056 -8.758 1.00 87.50 83 HIS A CA 1
ATOM 602 C C . HIS A 1 83 ? -4.592 -2.896 -10.029 1.00 87.50 83 HIS A C 1
ATOM 604 O O . HIS A 1 83 ? -4.447 -2.348 -11.121 1.00 87.50 83 HIS A O 1
ATOM 610 N N . CYS A 1 84 ? -4.656 -4.219 -9.903 1.00 89.50 84 CYS A N 1
ATOM 611 C CA . CYS A 1 84 ? -4.657 -5.137 -11.041 1.00 89.50 84 CYS A CA 1
ATOM 612 C C . CYS A 1 84 ? -5.539 -6.353 -10.742 1.00 89.50 84 CYS A C 1
ATOM 614 O O . CYS A 1 84 ? -5.740 -6.716 -9.584 1.00 89.50 84 CYS A O 1
ATOM 616 N N . GLY A 1 85 ? -6.106 -6.948 -11.791 1.00 92.62 85 GLY A N 1
ATOM 617 C CA . GLY A 1 85 ? -6.926 -8.150 -11.665 1.00 92.62 85 GLY A CA 1
ATOM 618 C C . GLY A 1 85 ? -6.069 -9.407 -11.533 1.00 92.62 85 GLY A C 1
ATOM 619 O O . GLY A 1 85 ? -5.005 -9.499 -12.145 1.00 92.62 85 GLY A O 1
ATOM 620 N N . ALA A 1 86 ? -6.558 -10.380 -10.767 1.00 95.12 86 ALA A N 1
ATOM 621 C CA . ALA A 1 86 ? -5.997 -11.726 -10.748 1.00 95.12 86 ALA A CA 1
ATOM 622 C C . ALA A 1 86 ? -6.507 -12.546 -11.944 1.00 95.12 86 ALA A C 1
ATOM 624 O O . ALA A 1 86 ? -7.648 -12.383 -12.384 1.00 95.12 86 ALA A O 1
ATOM 625 N N . ALA A 1 87 ? -5.662 -13.434 -12.461 1.00 94.81 87 ALA A N 1
ATOM 626 C CA . ALA A 1 87 ? -6.049 -14.450 -13.430 1.00 94.81 87 ALA A CA 1
ATOM 627 C C . ALA A 1 87 ? -6.967 -15.513 -12.777 1.00 94.81 87 ALA A C 1
ATOM 629 O O . ALA A 1 87 ? -7.041 -15.591 -11.548 1.00 94.81 87 ALA A O 1
ATOM 630 N N . PRO A 1 88 ? -7.682 -16.347 -13.562 1.00 96.00 88 PRO A N 1
ATOM 631 C CA . PRO A 1 88 ? -8.614 -17.345 -13.019 1.00 96.00 88 PRO A CA 1
ATOM 632 C C . PRO A 1 88 ? -7.981 -18.389 -12.089 1.00 96.00 88 PRO A C 1
ATOM 634 O O . PRO A 1 88 ? -8.677 -18.989 -11.276 1.00 96.00 88 PRO A O 1
ATOM 637 N N . ASP A 1 89 ? -6.674 -18.608 -12.204 1.00 95.44 89 ASP A N 1
ATOM 638 C CA . ASP A 1 89 ? -5.880 -19.480 -11.333 1.00 95.44 89 ASP A CA 1
ATOM 639 C C . ASP A 1 89 ? -5.403 -18.781 -10.043 1.00 95.44 89 ASP A C 1
ATOM 641 O O . ASP A 1 89 ? -4.695 -19.379 -9.234 1.00 95.44 89 ASP A O 1
ATOM 645 N N . GLY A 1 90 ? -5.787 -17.519 -9.840 1.00 92.94 90 GLY A N 1
ATOM 646 C CA . GLY A 1 90 ? -5.422 -16.706 -8.684 1.00 92.94 90 GLY A CA 1
ATOM 647 C C . GLY A 1 90 ? -4.060 -16.018 -8.792 1.00 92.94 90 GLY A C 1
ATOM 648 O O . GLY A 1 90 ? -3.659 -15.353 -7.836 1.00 92.94 90 GLY A O 1
ATOM 649 N N . GLN A 1 91 ? -3.340 -16.136 -9.914 1.00 95.62 91 GLN A N 1
ATOM 650 C CA . GLN A 1 91 ? -2.050 -15.462 -10.077 1.00 95.62 91 GLN A CA 1
ATOM 651 C C . GLN A 1 91 ? -2.193 -13.992 -10.480 1.00 95.62 91 GLN A C 1
ATOM 653 O O . GLN A 1 91 ? -3.133 -13.588 -11.164 1.00 95.62 91 GLN A O 1
ATOM 658 N N . VAL A 1 92 ? -1.211 -13.184 -10.076 1.00 93.25 92 VAL A N 1
ATOM 659 C CA . VAL A 1 92 ? -1.117 -11.759 -10.407 1.00 93.25 92 VAL A CA 1
ATOM 660 C C . VAL A 1 92 ? 0.261 -11.472 -10.994 1.00 93.25 92 VAL A C 1
ATOM 662 O O . VAL A 1 92 ? 1.279 -11.853 -10.419 1.00 93.25 92 VAL A O 1
ATOM 665 N N . ASN A 1 93 ? 0.296 -10.750 -12.113 1.00 90.00 93 ASN A N 1
ATOM 666 C CA . ASN A 1 93 ? 1.518 -10.196 -12.686 1.00 90.00 93 ASN A CA 1
ATOM 667 C C . ASN A 1 93 ? 1.304 -8.702 -12.956 1.00 90.00 93 ASN A C 1
ATOM 669 O O . ASN A 1 93 ? 0.422 -8.328 -13.729 1.00 90.00 93 ASN A O 1
ATOM 673 N N . ALA A 1 94 ? 2.089 -7.853 -12.296 1.00 86.50 94 ALA A N 1
ATOM 674 C CA . ALA A 1 94 ? 1.990 -6.404 -12.402 1.00 86.50 94 ALA A CA 1
ATOM 675 C C . ALA A 1 94 ? 3.380 -5.786 -12.582 1.00 86.50 94 ALA A C 1
ATOM 677 O O . ALA A 1 94 ? 4.302 -6.069 -11.816 1.00 86.50 94 ALA A O 1
ATOM 678 N N . LEU A 1 95 ? 3.518 -4.902 -13.572 1.00 86.44 95 LEU A N 1
ATOM 679 C CA . LEU A 1 95 ? 4.724 -4.108 -13.783 1.00 86.44 95 LEU A CA 1
ATOM 680 C C . LEU A 1 95 ? 4.535 -2.730 -13.143 1.00 86.44 95 LEU A C 1
ATOM 682 O O . LEU A 1 95 ? 3.677 -1.964 -13.573 1.00 86.44 95 LEU A O 1
ATOM 686 N N . ILE A 1 96 ? 5.347 -2.406 -12.137 1.00 82.69 96 ILE A N 1
ATOM 687 C CA . ILE A 1 96 ? 5.320 -1.101 -11.464 1.00 82.69 96 ILE A CA 1
ATOM 688 C C . ILE A 1 96 ? 6.463 -0.248 -12.035 1.00 82.69 96 ILE A C 1
ATOM 690 O O . ILE A 1 96 ? 7.630 -0.551 -11.768 1.00 82.69 96 ILE A O 1
ATOM 694 N N . PRO A 1 97 ? 6.185 0.803 -12.831 1.00 71.94 97 PRO A N 1
ATOM 695 C CA . PRO A 1 97 ? 7.246 1.601 -13.429 1.00 71.94 97 PRO A CA 1
ATOM 696 C C . PRO A 1 97 ? 7.986 2.433 -12.375 1.00 71.94 97 PRO A C 1
ATOM 698 O O . PRO A 1 97 ? 7.405 2.923 -11.401 1.00 71.94 97 PRO A O 1
ATOM 701 N N . GLN A 1 98 ? 9.282 2.649 -12.594 1.00 70.06 98 GLN A N 1
ATOM 702 C CA . GLN A 1 98 ? 10.107 3.460 -11.700 1.00 70.06 98 GLN A CA 1
ATOM 703 C C . GLN A 1 98 ? 9.558 4.897 -11.623 1.00 70.06 98 GLN A C 1
ATOM 705 O O . GLN A 1 98 ? 9.293 5.525 -12.644 1.00 70.06 98 GLN A O 1
ATOM 710 N N . GLY A 1 99 ? 9.358 5.414 -10.406 1.00 67.88 99 GLY A N 1
ATOM 711 C CA . GLY A 1 99 ? 8.849 6.773 -10.170 1.00 67.88 99 GLY A CA 1
ATOM 712 C C . GLY A 1 99 ? 7.340 6.902 -9.913 1.00 67.88 99 GLY A C 1
ATOM 713 O O . GLY A 1 99 ? 6.885 8.006 -9.628 1.00 67.88 99 GLY A O 1
ATOM 714 N N . HIS A 1 100 ? 6.566 5.809 -9.923 1.00 63.38 100 HIS A N 1
ATOM 715 C CA . HIS A 1 100 ? 5.107 5.821 -9.690 1.00 63.38 100 HIS A CA 1
ATOM 716 C C . HIS A 1 100 ? 4.661 5.990 -8.220 1.00 63.38 100 HIS A C 1
ATOM 718 O O . HIS A 1 100 ? 3.527 5.680 -7.875 1.00 63.38 100 HIS A O 1
ATOM 724 N N . VAL A 1 101 ? 5.508 6.521 -7.333 1.00 59.47 101 VAL A N 1
ATOM 725 C CA . VAL A 1 101 ? 5.170 6.691 -5.899 1.00 59.47 101 VAL A CA 1
ATOM 726 C C . VAL A 1 101 ? 4.713 8.121 -5.568 1.00 59.47 101 VAL A C 1
ATOM 728 O O . VAL A 1 101 ? 4.816 8.577 -4.432 1.00 59.47 101 VAL A O 1
ATOM 731 N N . SER A 1 102 ? 4.232 8.871 -6.562 1.00 59.88 102 SER A N 1
ATOM 732 C CA . SER A 1 102 ? 3.737 10.235 -6.363 1.00 59.88 102 SER A CA 1
ATOM 733 C C . SER A 1 102 ? 2.211 10.255 -6.352 1.00 59.88 102 SER A C 1
ATOM 735 O O . SER A 1 102 ? 1.580 9.888 -7.337 1.00 59.88 102 SER A O 1
ATOM 737 N N . GLY A 1 103 ? 1.619 10.709 -5.242 1.00 64.56 103 GLY A N 1
ATOM 738 C CA . GLY A 1 103 ? 0.166 10.866 -5.114 1.00 64.56 103 GLY A CA 1
ATOM 739 C C . GLY A 1 103 ? -0.553 9.644 -4.542 1.00 64.56 103 GLY A C 1
ATOM 740 O O . GLY A 1 103 ? -1.497 9.145 -5.146 1.00 64.56 103 GLY A O 1
ATOM 741 N N . VAL A 1 104 ? -0.130 9.188 -3.361 1.00 68.94 104 VAL A N 1
ATOM 742 C CA . VAL A 1 104 ? -0.830 8.143 -2.599 1.00 68.94 104 VAL A CA 1
ATOM 743 C C . VAL A 1 104 ? -2.240 8.627 -2.239 1.00 68.94 104 VAL A C 1
ATOM 745 O O . VAL A 1 1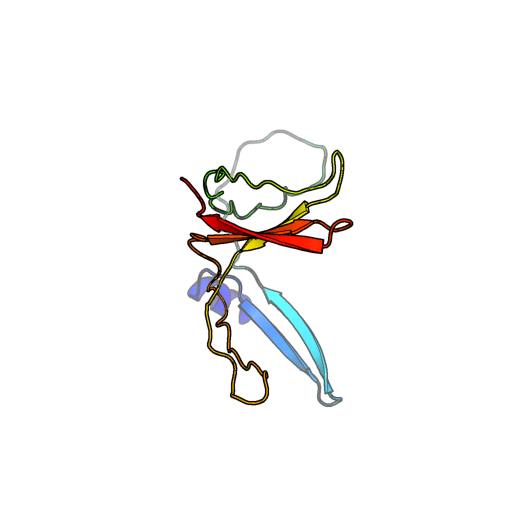04 ? -2.391 9.569 -1.463 1.00 68.94 104 VAL A O 1
ATOM 748 N N . GLN A 1 105 ? -3.259 7.999 -2.825 1.00 77.69 105 GLN A N 1
ATOM 749 C CA . GLN A 1 105 ? -4.679 8.256 -2.534 1.00 77.69 105 GLN A CA 1
ATOM 750 C C . GLN A 1 105 ? -5.296 7.166 -1.654 1.00 77.69 105 GLN A C 1
ATOM 752 O O . GLN A 1 105 ? -6.337 7.380 -1.037 1.00 77.69 105 GLN A O 1
ATOM 757 N N . GLU A 1 106 ? -4.652 6.005 -1.588 1.00 86.31 106 GLU A N 1
ATOM 758 C CA . GLU A 1 106 ? -5.163 4.826 -0.908 1.00 86.31 106 GLU A CA 1
ATOM 759 C C . GLU A 1 106 ? -4.019 4.076 -0.225 1.00 86.31 106 GLU A C 1
ATOM 761 O O . GLU A 1 106 ? -2.888 4.026 -0.721 1.00 86.31 106 GLU A O 1
ATOM 766 N N . LEU A 1 107 ? -4.315 3.530 0.947 1.00 89.31 107 LEU A N 1
ATOM 767 C CA . LEU A 1 107 ? -3.380 2.848 1.827 1.00 89.31 107 LEU A CA 1
ATOM 768 C C . LEU A 1 107 ? -4.002 1.533 2.298 1.00 89.31 107 LEU A C 1
ATOM 770 O O . LEU A 1 107 ? -5.201 1.470 2.563 1.00 89.31 107 LEU A O 1
ATOM 774 N N . ALA A 1 108 ? -3.172 0.513 2.466 1.00 93.50 108 ALA A N 1
ATOM 775 C CA . ALA A 1 108 ? -3.492 -0.690 3.213 1.00 93.50 108 ALA A CA 1
ATOM 776 C C . ALA A 1 108 ? -2.887 -0.587 4.621 1.00 93.50 108 ALA A C 1
ATOM 778 O O . ALA A 1 108 ? -1.686 -0.354 4.777 1.00 93.50 108 ALA A O 1
ATOM 779 N N . LEU A 1 109 ? -3.724 -0.765 5.638 1.00 94.00 109 LEU A N 1
ATOM 780 C CA . LEU A 1 109 ? -3.328 -0.926 7.033 1.00 94.00 109 LEU A CA 1
ATOM 781 C C . LEU A 1 109 ? -3.319 -2.415 7.364 1.00 94.00 109 LEU A C 1
ATOM 783 O O . LEU A 1 109 ? -4.338 -3.074 7.164 1.00 94.00 109 LEU A O 1
ATOM 787 N N . ILE A 1 110 ? -2.194 -2.936 7.851 1.00 96.56 110 ILE A N 1
ATOM 788 C CA . ILE A 1 110 ? -2.002 -4.371 8.091 1.00 96.56 110 ILE A CA 1
ATOM 789 C C . ILE A 1 110 ? -1.573 -4.582 9.543 1.00 96.56 110 ILE A C 1
ATOM 791 O O . ILE A 1 110 ? -0.459 -4.215 9.922 1.00 96.56 110 ILE A O 1
ATOM 795 N N . GLY A 1 111 ? -2.456 -5.165 10.353 1.00 95.94 111 GLY A N 1
ATOM 796 C CA . GLY A 1 111 ? -2.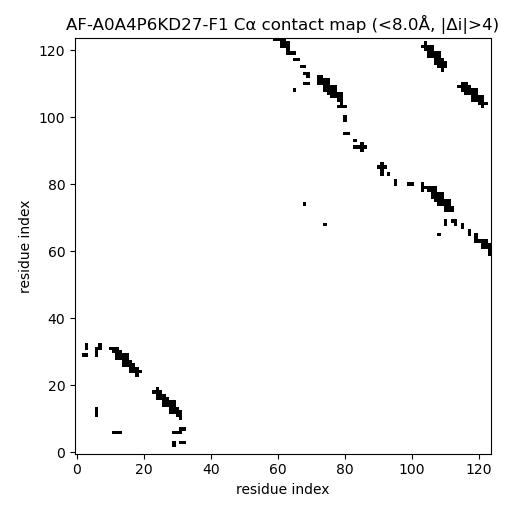173 -5.535 11.738 1.00 95.94 111 GLY A CA 1
ATOM 797 C C . GLY A 1 111 ? -1.236 -6.736 11.789 1.00 95.94 111 GLY A C 1
ATOM 798 O O . GLY A 1 111 ? -1.545 -7.796 11.243 1.00 95.94 111 GLY A O 1
ATOM 799 N N . ARG A 1 112 ? -0.075 -6.582 12.429 1.00 95.81 112 ARG A N 1
ATOM 800 C CA . ARG A 1 112 ? 0.958 -7.625 12.463 1.00 95.81 112 ARG A CA 1
ATOM 801 C C . ARG A 1 112 ? 0.522 -8.873 13.227 1.00 95.81 112 ARG A C 1
ATOM 803 O O . ARG A 1 112 ? 0.939 -9.971 12.869 1.00 95.81 112 ARG A O 1
ATOM 810 N N . ILE A 1 113 ? -0.247 -8.698 14.302 1.00 95.12 113 ILE A N 1
ATOM 811 C CA . ILE A 1 113 ? -0.648 -9.793 15.190 1.00 95.12 113 ILE A CA 1
ATOM 812 C C . ILE A 1 113 ? -2.033 -10.292 14.791 1.00 95.12 113 ILE A C 1
ATOM 814 O O . ILE A 1 113 ? -2.23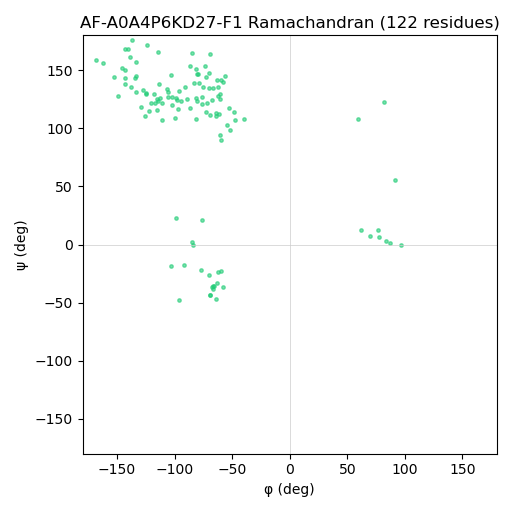2 -11.494 14.640 1.00 95.12 113 ILE A O 1
ATOM 818 N N . SER A 1 114 ? -2.981 -9.375 14.600 1.00 92.81 114 SER A N 1
ATOM 819 C CA . SER A 1 114 ? -4.358 -9.706 14.226 1.00 92.81 114 SER A CA 1
ATOM 820 C C . SER A 1 114 ? -4.498 -10.234 12.795 1.00 92.81 114 SER A C 1
ATOM 822 O O . SER A 1 114 ? -5.451 -10.952 12.503 1.00 92.81 114 SER A O 1
ATOM 824 N N . GLY A 1 115 ? -3.582 -9.866 11.892 1.00 93.06 115 GLY A N 1
ATOM 825 C CA . GLY A 1 115 ? -3.731 -10.101 10.456 1.00 93.06 115 GLY A CA 1
ATOM 826 C C . GLY A 1 115 ? -4.825 -9.244 9.807 1.00 93.06 115 GLY A C 1
ATOM 827 O O . GLY A 1 115 ? -5.146 -9.454 8.638 1.00 93.06 115 GLY A O 1
ATOM 828 N N . THR A 1 116 ? -5.410 -8.287 10.536 1.00 95.50 116 THR A N 1
ATOM 829 C CA . THR A 1 116 ? -6.454 -7.395 10.020 1.00 95.50 116 THR A CA 1
ATOM 830 C C . THR A 1 116 ? -5.900 -6.547 8.876 1.00 95.50 116 THR A C 1
ATOM 832 O O . THR A 1 116 ? -4.884 -5.874 9.044 1.00 95.50 116 THR A O 1
ATOM 835 N N . ILE A 1 117 ? -6.587 -6.540 7.728 1.00 95.94 117 ILE A N 1
ATOM 836 C CA . ILE A 1 117 ? -6.267 -5.682 6.578 1.00 95.94 117 ILE A CA 1
ATOM 837 C C . ILE A 1 117 ? -7.419 -4.700 6.353 1.00 95.94 117 ILE A C 1
ATOM 839 O O . ILE A 1 117 ? -8.562 -5.118 6.172 1.00 95.94 117 ILE A O 1
ATOM 843 N N . GLN A 1 118 ? -7.124 -3.398 6.323 1.00 95.94 118 GLN A N 1
ATOM 844 C CA . GLN A 1 118 ? -8.081 -2.360 5.928 1.00 95.94 118 GLN A CA 1
ATOM 845 C C . GLN A 1 118 ? -7.537 -1.499 4.791 1.00 95.94 118 GLN A C 1
ATOM 847 O O . GLN A 1 118 ? -6.434 -0.968 4.890 1.00 95.94 118 GLN A O 1
ATOM 852 N N . LEU A 1 119 ? -8.339 -1.322 3.738 1.00 94.12 119 LEU A N 1
ATOM 853 C CA . LEU A 1 119 ? -8.078 -0.339 2.690 1.00 94.12 119 LEU A CA 1
ATOM 854 C C . LEU A 1 119 ? -8.735 0.982 3.083 1.00 94.12 119 LEU A C 1
ATOM 856 O O . LEU A 1 119 ? -9.931 1.034 3.371 1.00 94.12 119 LEU A O 1
ATOM 860 N N . VAL A 1 120 ? -7.946 2.047 3.110 1.00 92.06 120 VAL A N 1
ATOM 861 C CA . VAL A 1 120 ? -8.369 3.366 3.576 1.00 92.06 120 VAL A CA 1
ATOM 862 C C . VAL A 1 120 ? -7.893 4.435 2.610 1.00 92.06 120 VAL A C 1
ATOM 864 O O . VAL A 1 120 ? -6.798 4.363 2.049 1.00 92.06 120 VAL A O 1
ATOM 867 N N . ARG A 1 121 ? -8.720 5.462 2.414 1.00 89.56 121 ARG A N 1
ATOM 868 C CA . ARG A 1 121 ? -8.329 6.614 1.605 1.00 89.56 121 ARG A CA 1
ATOM 869 C C . ARG A 1 121 ? -7.437 7.555 2.404 1.00 89.56 121 ARG A C 1
ATOM 871 O O . ARG A 1 121 ? -7.696 7.838 3.570 1.00 89.56 121 ARG A O 1
ATOM 878 N N . ALA A 1 122 ? -6.414 8.065 1.735 1.00 79.81 122 ALA A N 1
ATOM 879 C CA . ALA A 1 122 ? -5.569 9.144 2.214 1.00 79.81 122 ALA A CA 1
ATOM 880 C C . ALA A 1 122 ? -6.356 10.464 2.155 1.00 79.81 122 ALA A C 1
ATOM 882 O O . ALA A 1 122 ? -6.697 10.930 1.066 1.00 79.81 122 ALA A O 1
ATOM 883 N N . VAL A 1 123 ? -6.652 11.071 3.308 1.00 72.06 123 VAL A N 1
ATOM 884 C CA . VAL A 1 123 ? -7.281 12.400 3.372 1.00 72.06 123 VAL A CA 1
ATOM 885 C C . VAL A 1 123 ? -6.180 13.454 3.512 1.00 72.06 123 VAL A C 1
ATOM 887 O O . VAL A 1 123 ? -5.350 13.367 4.421 1.00 72.06 123 VAL A O 1
ATOM 890 N N . ARG A 1 124 ? -6.151 14.409 2.577 1.00 61.00 124 ARG A N 1
ATOM 891 C CA . ARG A 1 124 ? -5.256 15.576 2.602 1.00 61.00 124 ARG A CA 1
ATOM 892 C C . ARG A 1 124 ? -5.892 16.753 3.319 1.00 61.00 124 ARG A C 1
ATOM 894 O O . ARG A 1 124 ? -7.124 16.909 3.180 1.00 61.00 124 ARG A O 1
#

Organism: NCBI:txid1784719

Sequence (124 aa):
MILDAITAQLGQPVKVVVTECDGTVYTDIVFPRRRTTAPAEVPAQPTLPSRRQRAATALPPVSVTGSGFLAGEEVAVAPIVAHCGAAPDGQVNALIPQGHVSGVQELALIGRISGTIQLVRAVR

Foldseek 3Di:
DVLQVVQQVVVAKDWDWDADPVRDIDIDIDHHDDDDDDDDDDDDDDDDPPDPPPPPVPDPDWDWDDDPEDPPFDKDKAFDLDDDDADPVRDDDDDRDPPSPPDRQWIWIATPPRRDIDIIGTHD